Protein AF-A0A1V4GRQ2-F1 (afdb_monomer_lite)

Foldseek 3Di:
DCCVVPVVVVVCCVPLVVLLVLCVQQLHHSCLSVCCVVVVSVVVSVVCSVPDDGDCDAHPSGHHDDDDDPVRVVVVVVVVVVVVVVVVVVVVVVVVVVVVVVVD

pLDDT: mean 85.12, std 5.6, range [69.06, 93.62]

Organism: Moraxella lacunata (NCBI:txid477)

Sequence (104 aa):
MIILLVGMPFMLYLVLVPMIRRLTDLGRSRLWAILYFVPYVNMVLFLYLLLAKGDDDVNEFGEPSAPPTMLDMILASILPLVIIIGIGFGGVKQLFTSLMTTLA

Structure (mmCIF, N/CA/C/O backbone):
data_AF-A0A1V4GRQ2-F1
#
_entry.id   AF-A0A1V4GRQ2-F1
#
loop_
_atom_site.group_PDB
_atom_site.id
_atom_site.type_symbol
_atom_site.label_atom_id
_atom_site.label_alt_id
_atom_site.label_comp_id
_atom_site.label_asym_id
_atom_site.label_entity_id
_atom_site.label_seq_id
_atom_site.pdbx_PDB_ins_code
_atom_site.Cartn_x
_atom_site.Cartn_y
_atom_site.Cartn_z
_atom_site.occupancy
_atom_site.B_iso_or_equiv
_atom_site.auth_seq_id
_atom_site.auth_comp_id
_atom_site.auth_asym_id
_atom_site.auth_atom_id
_atom_site.pdbx_PDB_model_num
ATOM 1 N N . MET A 1 1 ? 24.667 -4.358 -2.585 1.00 82.75 1 MET A N 1
ATOM 2 C CA . MET A 1 1 ? 24.521 -4.414 -1.109 1.00 82.75 1 MET A CA 1
ATOM 3 C C . MET A 1 1 ? 23.608 -3.323 -0.557 1.00 82.75 1 MET A C 1
ATOM 5 O O . MET A 1 1 ? 22.646 -3.674 0.105 1.00 82.75 1 MET A O 1
ATOM 9 N N . ILE A 1 2 ? 23.825 -2.040 -0.873 1.00 88.25 2 ILE A N 1
ATOM 10 C CA . ILE A 1 2 ? 23.017 -0.918 -0.337 1.00 88.25 2 ILE A CA 1
ATOM 11 C C . ILE A 1 2 ? 21.513 -1.049 -0.658 1.00 88.25 2 ILE A C 1
ATOM 13 O O . ILE A 1 2 ? 20.680 -0.889 0.228 1.00 88.25 2 ILE A O 1
ATOM 17 N N . ILE A 1 3 ? 21.157 -1.423 -1.894 1.00 86.25 3 ILE A N 1
ATOM 18 C CA . ILE A 1 3 ? 19.752 -1.623 -2.303 1.00 86.25 3 ILE A CA 1
ATOM 19 C C . ILE A 1 3 ? 19.067 -2.724 -1.480 1.00 86.25 3 ILE A C 1
ATOM 21 O O . ILE A 1 3 ? 17.913 -2.573 -1.104 1.00 86.25 3 ILE A O 1
ATOM 25 N N . LEU A 1 4 ? 19.771 -3.811 -1.159 1.00 88.12 4 LEU A N 1
ATOM 26 C CA . LEU A 1 4 ? 19.200 -4.910 -0.374 1.00 88.12 4 LEU A CA 1
ATOM 27 C C . LEU A 1 4 ? 19.069 -4.552 1.110 1.00 88.12 4 LEU A C 1
ATOM 29 O O . LEU A 1 4 ? 18.084 -4.925 1.733 1.00 88.12 4 LEU A O 1
ATOM 33 N N . LEU A 1 5 ? 20.042 -3.827 1.668 1.00 90.88 5 LEU A N 1
ATOM 34 C CA . LEU A 1 5 ? 20.080 -3.510 3.099 1.00 90.88 5 LEU A CA 1
ATOM 35 C C . LEU A 1 5 ? 19.201 -2.315 3.485 1.00 90.88 5 LEU A C 1
ATOM 37 O O . LEU A 1 5 ? 18.690 -2.279 4.596 1.00 90.88 5 LEU A O 1
ATOM 41 N N . VAL A 1 6 ? 19.029 -1.343 2.586 1.00 92.00 6 VAL A N 1
ATOM 42 C CA . VAL A 1 6 ? 18.282 -0.103 2.863 1.00 92.00 6 VAL A CA 1
ATOM 43 C C . VAL A 1 6 ? 17.092 0.043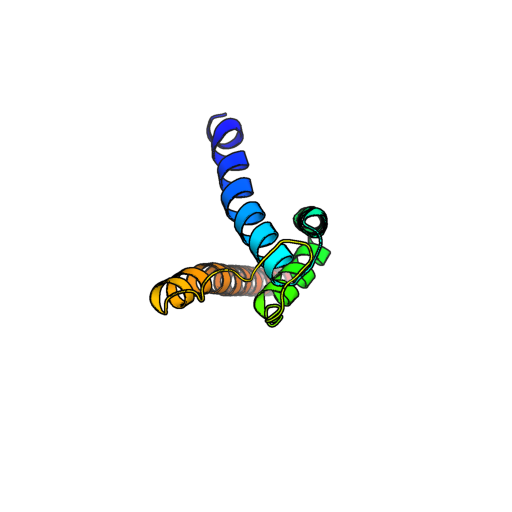 1.927 1.00 92.00 6 VAL A C 1
ATOM 45 O O . VAL A 1 6 ? 15.981 0.307 2.378 1.00 92.00 6 VAL A O 1
ATOM 48 N N . GLY A 1 7 ? 17.303 -0.179 0.628 1.00 91.62 7 GLY A N 1
ATOM 49 C CA . GLY A 1 7 ? 16.248 -0.023 -0.373 1.00 91.62 7 GLY A CA 1
ATOM 50 C C . GLY A 1 7 ? 15.080 -0.982 -0.151 1.00 91.62 7 GLY A C 1
ATOM 51 O O . GLY A 1 7 ? 13.934 -0.553 -0.130 1.00 91.62 7 GLY A O 1
ATOM 52 N N . MET A 1 8 ? 15.350 -2.269 0.066 1.00 90.25 8 MET A N 1
ATOM 53 C CA . MET A 1 8 ? 14.301 -3.281 0.213 1.00 90.25 8 MET A CA 1
ATOM 54 C C . MET A 1 8 ? 13.433 -3.065 1.471 1.00 90.25 8 MET A C 1
ATOM 56 O O . MET A 1 8 ? 12.212 -2.988 1.311 1.00 90.25 8 MET A O 1
ATOM 60 N N . PRO A 1 9 ? 13.990 -2.853 2.683 1.00 93.38 9 PRO A N 1
ATOM 61 C CA . PRO A 1 9 ? 13.181 -2.519 3.858 1.00 93.38 9 PRO A CA 1
ATOM 62 C C . PRO A 1 9 ? 12.391 -1.219 3.695 1.00 93.38 9 PRO A C 1
ATOM 64 O O . PRO A 1 9 ? 11.240 -1.147 4.118 1.00 93.38 9 PRO A O 1
ATOM 67 N N . PHE A 1 10 ? 12.981 -0.207 3.051 1.00 92.50 10 PHE A N 1
ATOM 68 C CA . PHE A 1 10 ? 12.301 1.056 2.776 1.00 92.50 10 PHE A CA 1
ATOM 69 C C . PHE A 1 10 ? 11.095 0.861 1.847 1.00 92.50 10 PHE A C 1
ATOM 71 O O . PHE A 1 10 ? 10.006 1.344 2.144 1.00 92.50 10 PHE A O 1
ATOM 78 N N . MET A 1 11 ? 11.245 0.084 0.772 1.00 87.94 11 MET A N 1
ATOM 79 C CA . MET A 1 11 ? 10.134 -0.229 -0.134 1.00 87.94 11 MET A CA 1
ATOM 80 C C . MET A 1 11 ? 9.040 -1.044 0.564 1.00 87.94 11 MET A C 1
ATOM 82 O O . MET A 1 11 ? 7.859 -0.752 0.389 1.00 87.94 11 MET A O 1
ATOM 86 N N . LEU A 1 12 ? 9.407 -2.021 1.401 1.00 90.94 12 LEU A N 1
ATOM 87 C CA . LEU A 1 12 ? 8.433 -2.759 2.209 1.00 90.94 12 LEU A CA 1
ATOM 88 C C . LEU A 1 12 ? 7.693 -1.843 3.185 1.00 90.94 12 LEU A C 1
ATOM 90 O O . LEU A 1 12 ? 6.481 -1.969 3.325 1.00 90.94 12 LEU A O 1
ATOM 94 N N . TYR A 1 13 ? 8.390 -0.907 3.827 1.00 91.44 13 TYR A N 1
ATOM 95 C CA . TYR A 1 13 ? 7.777 0.074 4.719 1.00 91.44 13 TYR A CA 1
ATOM 96 C C . TYR A 1 13 ? 6.736 0.930 3.985 1.00 91.44 13 TYR A C 1
ATOM 98 O O . TYR A 1 13 ? 5.605 1.057 4.457 1.00 91.44 13 TYR A O 1
ATOM 106 N N . LEU A 1 14 ? 7.085 1.452 2.803 1.00 88.38 14 LEU A N 1
ATOM 107 C CA . LEU A 1 14 ? 6.188 2.278 1.988 1.00 88.38 14 LEU A CA 1
ATOM 108 C C . LEU A 1 14 ? 4.920 1.541 1.541 1.00 88.38 14 LEU A C 1
ATOM 110 O O . LEU A 1 14 ? 3.906 2.189 1.304 1.00 88.38 14 LEU A O 1
ATOM 114 N N . VAL A 1 15 ? 4.956 0.211 1.439 1.00 87.88 15 VAL A N 1
ATOM 115 C CA . VAL A 1 15 ? 3.796 -0.595 1.034 1.00 87.88 15 VAL A CA 1
ATOM 116 C C . VAL A 1 15 ? 3.005 -1.115 2.236 1.00 87.88 15 VAL A C 1
ATOM 118 O O . VAL A 1 15 ? 1.782 -0.985 2.283 1.00 87.88 15 VAL A O 1
ATOM 121 N N . LEU A 1 16 ? 3.683 -1.686 3.232 1.00 91.44 16 LEU A N 1
ATOM 122 C CA . LEU A 1 16 ? 3.030 -2.360 4.355 1.00 91.44 16 LEU A CA 1
ATOM 123 C C . LEU A 1 16 ? 2.379 -1.377 5.329 1.00 91.44 16 LEU A C 1
ATOM 125 O O . LEU A 1 16 ? 1.296 -1.660 5.830 1.00 91.44 16 LEU A O 1
ATOM 129 N N . VAL A 1 17 ? 2.988 -0.217 5.594 1.00 91.25 17 VAL A N 1
ATOM 130 C CA . VAL A 1 17 ? 2.424 0.767 6.534 1.00 91.25 17 VAL A CA 1
ATOM 131 C C . VAL A 1 17 ? 1.056 1.294 6.086 1.00 91.25 17 VAL A C 1
ATOM 133 O O . VAL A 1 17 ? 0.120 1.210 6.885 1.00 91.25 17 VAL A O 1
ATOM 136 N N . PRO A 1 18 ? 0.873 1.809 4.853 1.00 87.12 18 PRO A N 1
ATOM 137 C CA . PRO A 1 18 ? -0.446 2.255 4.410 1.00 87.12 18 PRO A CA 1
ATOM 138 C C . PRO A 1 18 ? -1.444 1.098 4.291 1.00 87.12 18 PRO A C 1
ATOM 140 O O . PRO A 1 18 ? -2.611 1.285 4.619 1.00 87.12 18 PRO A O 1
ATOM 143 N N . MET A 1 19 ? -1.001 -0.105 3.908 1.00 90.19 19 MET A N 1
ATOM 144 C CA . MET A 1 19 ? -1.859 -1.295 3.890 1.00 90.19 19 MET A CA 1
ATOM 145 C C . MET A 1 19 ? -2.387 -1.636 5.290 1.00 90.19 19 MET A C 1
ATOM 147 O O . MET A 1 19 ? -3.581 -1.871 5.453 1.00 90.19 19 MET A O 1
ATOM 151 N N . ILE A 1 20 ? -1.519 -1.624 6.306 1.00 91.69 20 ILE A N 1
ATOM 152 C CA . ILE A 1 20 ? -1.900 -1.865 7.702 1.00 91.69 20 ILE A CA 1
ATOM 153 C C . ILE A 1 20 ? -2.888 -0.799 8.179 1.00 91.69 20 ILE A C 1
ATOM 155 O O . ILE A 1 20 ? -3.901 -1.162 8.767 1.00 91.69 20 ILE A O 1
ATOM 159 N N . ARG A 1 21 ? -2.629 0.485 7.888 1.00 87.75 21 ARG A N 1
ATOM 160 C CA . ARG A 1 21 ? -3.548 1.586 8.228 1.00 87.75 21 ARG A CA 1
ATOM 161 C C . ARG A 1 21 ? -4.914 1.401 7.572 1.00 87.75 21 ARG A C 1
ATOM 163 O O . ARG A 1 21 ? -5.935 1.511 8.237 1.00 87.75 21 ARG A O 1
ATOM 170 N N . ARG A 1 22 ? -4.945 1.029 6.290 1.00 87.81 22 ARG A N 1
ATOM 171 C CA . ARG A 1 22 ? -6.210 0.819 5.582 1.00 87.81 22 ARG A CA 1
ATOM 172 C C . ARG A 1 22 ? -6.974 -0.401 6.090 1.00 87.81 22 ARG A C 1
ATOM 174 O O . ARG A 1 22 ? -8.195 -0.366 6.153 1.00 87.81 22 ARG A O 1
ATOM 181 N N . LEU A 1 23 ? -6.276 -1.465 6.483 1.00 91.06 23 LEU A N 1
ATOM 182 C CA . LEU A 1 23 ? -6.898 -2.620 7.132 1.00 91.06 23 LEU A CA 1
ATOM 183 C C . LEU A 1 23 ? -7.524 -2.239 8.475 1.00 91.06 23 LEU A C 1
ATOM 185 O O . LEU A 1 23 ? -8.655 -2.641 8.735 1.00 91.06 23 LEU A O 1
ATOM 189 N N . THR A 1 24 ? -6.832 -1.440 9.290 1.00 88.38 24 THR A N 1
ATOM 190 C CA . THR A 1 24 ? -7.377 -0.967 10.569 1.00 88.38 24 THR A CA 1
ATOM 191 C C . THR A 1 24 ? -8.544 -0.005 10.378 1.00 88.38 24 THR A C 1
ATOM 193 O O . THR A 1 24 ? -9.521 -0.123 11.105 1.00 88.38 24 THR A O 1
ATOM 196 N N . ASP A 1 25 ? -8.513 0.859 9.359 1.00 86.00 25 ASP A N 1
ATOM 197 C CA . ASP A 1 25 ? -9.652 1.725 9.007 1.00 86.00 25 ASP A CA 1
ATOM 198 C C . ASP A 1 25 ? -10.885 0.921 8.554 1.00 86.00 25 ASP A C 1
ATOM 200 O O . ASP A 1 25 ? -12.008 1.406 8.617 1.00 86.00 25 ASP A O 1
ATOM 204 N N . LEU A 1 26 ? -10.688 -0.305 8.064 1.00 87.94 26 LEU A N 1
ATOM 205 C CA . LEU A 1 26 ? -11.755 -1.229 7.662 1.00 87.94 26 LEU A CA 1
ATOM 206 C C . LEU A 1 26 ? -12.195 -2.164 8.801 1.00 87.94 26 LEU A C 1
ATOM 208 O O . LEU A 1 26 ? -12.896 -3.145 8.543 1.00 87.94 26 LEU A O 1
ATOM 212 N N . GLY A 1 27 ? -11.707 -1.951 10.028 1.00 88.06 27 GLY A N 1
ATOM 213 C CA . GLY A 1 27 ? -11.984 -2.833 11.163 1.00 88.06 27 GLY A CA 1
ATOM 214 C C . GLY A 1 27 ? -11.390 -4.240 11.003 1.00 88.06 27 GLY A C 1
ATOM 215 O O . GLY A 1 27 ? -11.885 -5.208 11.579 1.00 88.06 27 GLY A O 1
ATOM 216 N N . ARG A 1 28 ? -10.338 -4.407 10.189 1.00 89.38 28 ARG A N 1
ATOM 217 C CA . ARG A 1 28 ? -9.675 -5.699 9.949 1.00 89.38 28 ARG A CA 1
ATOM 218 C C . ARG A 1 28 ? -8.342 -5.791 10.686 1.00 89.38 28 ARG A C 1
ATOM 220 O O . ARG A 1 28 ? -7.600 -4.826 10.830 1.00 89.38 28 ARG A O 1
ATOM 227 N N . SER A 1 29 ? -7.994 -7.012 11.095 1.00 90.44 29 SER A N 1
ATOM 228 C CA . SER A 1 29 ? -6.710 -7.299 11.746 1.00 90.44 29 SER A CA 1
ATOM 229 C C . SER A 1 29 ? -5.506 -6.927 10.867 1.00 90.44 29 SER A C 1
ATOM 231 O O . SER A 1 29 ? -5.453 -7.219 9.673 1.00 90.44 29 SER A O 1
ATOM 233 N N . ARG A 1 30 ? -4.460 -6.370 11.480 1.00 89.75 30 ARG A N 1
ATOM 234 C CA . ARG A 1 30 ? -3.192 -6.028 10.805 1.00 89.75 30 ARG A CA 1
ATOM 235 C C . ARG A 1 30 ? -2.503 -7.242 10.171 1.00 89.75 30 ARG A C 1
ATOM 237 O O . ARG A 1 30 ? -1.707 -7.087 9.251 1.00 89.75 30 ARG A O 1
ATOM 244 N N . LEU A 1 31 ? -2.824 -8.452 10.639 1.00 91.25 31 LEU A N 1
ATOM 245 C CA . LEU A 1 31 ? -2.280 -9.706 10.111 1.00 91.25 31 LEU A CA 1
ATOM 246 C C . LEU A 1 31 ? -2.667 -9.964 8.652 1.00 91.25 31 LEU A C 1
ATOM 248 O O . LEU A 1 31 ? -1.918 -10.632 7.942 1.00 91.25 31 LEU A O 1
ATOM 252 N N . TRP A 1 32 ? -3.775 -9.391 8.172 1.00 92.69 32 TRP A N 1
ATOM 253 C CA . TRP A 1 32 ? -4.159 -9.477 6.761 1.00 92.69 32 TRP A CA 1
ATOM 254 C C . TRP A 1 32 ? -3.083 -8.900 5.823 1.00 92.69 32 TRP A C 1
ATOM 256 O O . TRP A 1 32 ? -2.976 -9.345 4.683 1.00 92.69 32 TRP A O 1
ATOM 266 N N . ALA A 1 33 ? -2.212 -8.003 6.308 1.00 92.19 33 ALA A N 1
ATOM 267 C CA . ALA A 1 33 ? -1.092 -7.469 5.534 1.00 92.19 33 ALA A CA 1
ATOM 268 C C . ALA A 1 33 ? -0.049 -8.535 5.141 1.00 92.19 33 ALA A C 1
ATOM 270 O O . ALA A 1 33 ? 0.682 -8.346 4.174 1.00 92.19 33 ALA A O 1
ATOM 271 N N . ILE A 1 34 ? 0.010 -9.683 5.832 1.00 93.19 34 ILE A N 1
ATOM 272 C CA . ILE A 1 34 ? 0.919 -10.791 5.480 1.00 93.19 34 ILE A CA 1
ATOM 273 C C . ILE A 1 34 ? 0.567 -11.382 4.106 1.00 93.19 34 ILE A C 1
ATOM 275 O O . ILE A 1 34 ? 1.450 -11.867 3.396 1.00 93.19 34 ILE A O 1
ATOM 279 N N . LEU A 1 35 ? -0.697 -11.283 3.676 1.00 92.50 35 LEU A N 1
ATOM 280 C CA . LEU A 1 35 ? -1.123 -11.748 2.354 1.00 92.50 35 LEU A CA 1
ATOM 281 C C . LEU A 1 35 ? -0.450 -10.992 1.203 1.00 92.50 35 LEU A C 1
ATOM 283 O O . LEU A 1 35 ? -0.449 -11.493 0.081 1.00 92.50 35 LEU A O 1
ATOM 287 N N . TYR A 1 36 ? 0.181 -9.844 1.476 1.00 90.00 36 TYR A N 1
ATOM 288 C CA . TYR A 1 36 ? 1.028 -9.137 0.518 1.00 90.00 36 TYR A CA 1
ATOM 289 C C . TYR A 1 36 ? 2.099 -10.043 -0.115 1.00 90.00 36 TYR A C 1
ATOM 291 O O . TYR A 1 36 ? 2.398 -9.923 -1.303 1.00 90.00 36 TYR A O 1
ATOM 299 N N . PHE A 1 37 ? 2.653 -10.988 0.652 1.00 91.25 37 PHE A N 1
ATOM 300 C CA . PHE A 1 37 ? 3.700 -11.898 0.175 1.00 91.25 37 PHE A CA 1
ATOM 301 C C . PHE A 1 37 ? 3.182 -13.020 -0.734 1.00 91.25 37 PHE A C 1
ATOM 303 O O . PHE A 1 37 ? 3.980 -13.737 -1.334 1.00 91.25 37 PHE A O 1
ATOM 310 N N . VAL A 1 38 ? 1.862 -13.178 -0.859 1.00 93.62 38 VAL A N 1
ATOM 311 C CA . VAL A 1 38 ? 1.238 -14.180 -1.724 1.00 93.62 38 VAL A CA 1
ATOM 312 C C . VAL A 1 38 ? 0.796 -13.490 -3.023 1.00 93.62 38 VAL A C 1
ATOM 314 O O . VAL A 1 38 ? -0.192 -12.762 -2.997 1.00 93.62 38 VAL A O 1
ATOM 317 N N . PRO A 1 39 ? 1.462 -13.708 -4.176 1.00 78.12 39 PRO A N 1
ATOM 318 C CA . PRO A 1 39 ? 1.320 -12.851 -5.361 1.00 78.12 39 PRO A CA 1
ATOM 319 C C . PRO A 1 39 ? -0.122 -12.648 -5.844 1.00 78.12 39 PRO A C 1
ATOM 321 O O . PRO A 1 39 ? -0.572 -11.517 -6.017 1.00 78.12 39 PRO A O 1
ATOM 324 N N . TYR A 1 40 ? -0.870 -13.740 -6.019 1.00 86.50 40 TYR A N 1
ATOM 325 C CA . TYR A 1 40 ? -2.247 -13.678 -6.517 1.00 86.50 40 TYR A CA 1
ATOM 326 C C . TYR A 1 40 ? -3.238 -13.174 -5.466 1.00 86.50 40 TYR A C 1
ATOM 328 O O . TYR A 1 40 ? -4.180 -12.456 -5.789 1.00 86.50 40 TYR A O 1
ATOM 336 N N . VAL A 1 41 ? -3.016 -13.512 -4.195 1.00 90.88 41 VAL A N 1
ATOM 337 C CA . VAL A 1 41 ? -3.894 -13.070 -3.104 1.00 90.88 41 VAL A CA 1
ATOM 338 C C . VAL A 1 41 ? -3.682 -11.586 -2.812 1.00 90.88 41 VAL A C 1
AT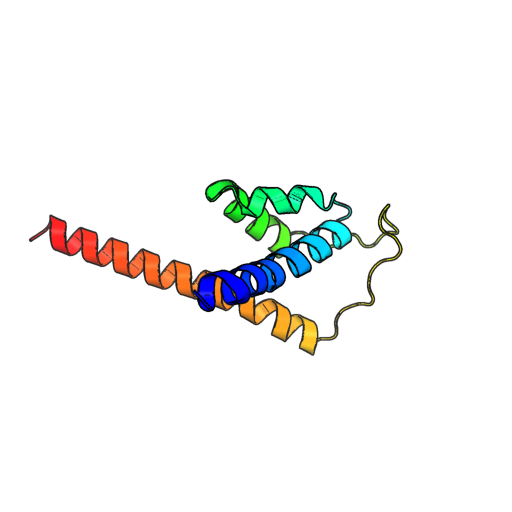OM 340 O O . VAL A 1 41 ? -4.649 -10.874 -2.562 1.00 90.88 41 VAL A O 1
ATOM 343 N N . ASN A 1 42 ? -2.448 -11.095 -2.931 1.00 89.19 42 ASN A N 1
ATOM 344 C CA . ASN A 1 42 ? -2.120 -9.680 -2.814 1.00 89.19 42 ASN A CA 1
ATOM 345 C C . ASN A 1 42 ? -2.887 -8.836 -3.840 1.00 89.19 42 ASN A C 1
ATOM 347 O O . ASN A 1 42 ? -3.400 -7.782 -3.488 1.00 89.19 42 ASN A O 1
ATOM 351 N N . MET A 1 43 ? -3.044 -9.309 -5.083 1.00 83.88 43 MET A N 1
ATOM 352 C CA . MET A 1 43 ? -3.843 -8.593 -6.086 1.00 83.88 43 MET A CA 1
ATOM 353 C C . MET A 1 43 ? -5.302 -8.428 -5.650 1.00 83.88 43 MET A C 1
ATOM 355 O O . MET A 1 43 ? -5.851 -7.331 -5.730 1.00 83.88 43 MET A O 1
ATOM 359 N N . VAL A 1 44 ? -5.920 -9.498 -5.144 1.00 89.44 44 VAL A N 1
ATOM 360 C CA . VAL A 1 44 ? -7.305 -9.455 -4.649 1.00 89.44 44 VAL A CA 1
ATOM 361 C C . VAL A 1 44 ? -7.415 -8.564 -3.411 1.00 89.44 44 VAL A C 1
ATOM 363 O O . VAL A 1 44 ? -8.327 -7.744 -3.327 1.00 89.44 44 VAL A O 1
ATOM 366 N N . LEU A 1 45 ? -6.466 -8.671 -2.476 1.00 90.81 45 LEU A N 1
ATOM 367 C CA . LEU A 1 45 ? -6.408 -7.822 -1.287 1.00 90.81 45 LEU A CA 1
ATOM 368 C C . LEU A 1 45 ? -6.254 -6.344 -1.663 1.00 90.81 45 LEU A C 1
ATOM 370 O O . LEU A 1 45 ? -6.937 -5.496 -1.102 1.00 90.81 45 LEU A O 1
ATOM 374 N N . PHE A 1 46 ? -5.389 -6.027 -2.621 1.00 86.94 46 PHE A N 1
ATOM 375 C CA . PHE A 1 46 ? -5.165 -4.662 -3.081 1.00 86.94 46 PHE A CA 1
ATOM 376 C C . PHE A 1 46 ? -6.434 -4.055 -3.689 1.00 86.94 46 PHE A C 1
ATOM 378 O O . PHE A 1 46 ? -6.805 -2.935 -3.340 1.00 86.94 46 PHE A O 1
ATOM 385 N N . LEU A 1 47 ? -7.148 -4.813 -4.529 1.00 87.56 47 LEU A N 1
ATOM 386 C CA . LEU A 1 47 ? -8.445 -4.396 -5.071 1.00 87.56 47 LEU A CA 1
ATOM 387 C C . LEU A 1 47 ? -9.490 -4.201 -3.966 1.00 87.56 47 LEU A C 1
ATOM 389 O O . LEU A 1 47 ? -10.211 -3.206 -3.975 1.00 87.56 47 LEU A O 1
ATOM 393 N N . TYR A 1 48 ? -9.541 -5.111 -2.992 1.00 90.81 48 TYR A N 1
ATOM 394 C CA . TYR A 1 48 ? -10.411 -4.974 -1.826 1.00 90.81 48 TYR A CA 1
ATOM 395 C C . TYR 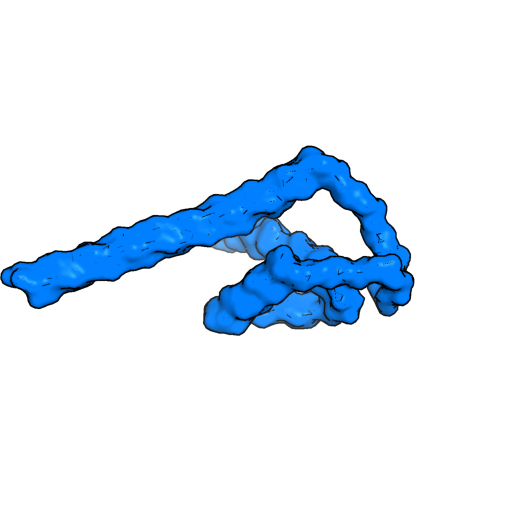A 1 48 ? -10.112 -3.683 -1.052 1.00 90.81 48 TYR A C 1
ATOM 397 O O . TYR A 1 48 ? -11.028 -2.917 -0.785 1.00 90.81 48 TYR A O 1
ATOM 405 N N . LEU A 1 49 ? -8.845 -3.385 -0.750 1.00 89.25 49 LEU A N 1
ATOM 406 C CA . LEU A 1 49 ? -8.460 -2.185 0.006 1.00 89.25 49 LEU A CA 1
ATOM 407 C C . LEU A 1 49 ? -8.716 -0.871 -0.747 1.00 89.25 49 LEU A C 1
ATOM 409 O O . LEU A 1 49 ? -8.940 0.157 -0.108 1.00 89.25 49 LEU A O 1
ATOM 413 N N . LEU A 1 50 ? -8.683 -0.903 -2.083 1.00 85.69 50 LEU A N 1
ATOM 414 C CA . LEU A 1 50 ? -9.000 0.243 -2.940 1.00 85.69 50 LEU A CA 1
ATOM 415 C C . LEU A 1 50 ? -10.497 0.546 -2.996 1.00 85.69 50 LEU A C 1
ATOM 417 O O . LEU A 1 50 ? -10.884 1.711 -3.018 1.00 85.69 50 LEU A O 1
ATOM 421 N N . LEU A 1 51 ? -11.326 -0.496 -3.071 1.00 86.38 51 LEU A N 1
ATOM 422 C CA . LEU A 1 51 ? -12.757 -0.359 -3.347 1.00 86.38 51 LEU A CA 1
ATOM 423 C C . LEU A 1 51 ? -13.619 -0.413 -2.083 1.00 86.38 51 LEU A C 1
ATOM 425 O O . LEU A 1 51 ? -14.740 0.093 -2.088 1.00 86.38 51 LEU A O 1
ATOM 429 N N . ALA A 1 52 ? -13.129 -1.029 -1.006 1.00 87.69 52 ALA A N 1
ATOM 430 C CA . ALA A 1 52 ? -13.880 -1.144 0.233 1.00 87.69 52 ALA A CA 1
ATOM 431 C C . ALA A 1 52 ? -14.055 0.229 0.899 1.00 87.69 52 ALA A C 1
ATOM 433 O O . ALA A 1 52 ? -13.092 0.973 1.134 1.00 87.69 52 ALA A O 1
ATOM 434 N N . LYS A 1 53 ? -15.310 0.539 1.238 1.00 83.44 53 LYS A N 1
ATOM 435 C CA . LYS A 1 53 ? -15.654 1.693 2.068 1.00 83.44 53 LYS A CA 1
ATOM 436 C C . LYS A 1 53 ? -15.055 1.491 3.464 1.00 83.44 53 LYS A C 1
ATOM 438 O O . LYS A 1 53 ? -15.148 0.391 3.998 1.00 83.44 53 LYS A O 1
ATOM 443 N N . GLY A 1 54 ? -14.440 2.546 4.007 1.00 77.50 54 GLY A N 1
ATOM 444 C CA . GLY A 1 54 ? -13.957 2.571 5.394 1.00 77.50 54 GLY A CA 1
ATOM 445 C C . GLY A 1 54 ? -15.088 2.311 6.390 1.00 77.50 54 GLY A C 1
ATOM 446 O O . GLY A 1 54 ? -16.253 2.526 6.050 1.00 77.50 54 GLY A O 1
ATOM 447 N N . ASP A 1 55 ? -14.738 1.842 7.584 1.00 79.12 55 ASP A N 1
ATOM 448 C CA . ASP A 1 55 ? -15.692 1.770 8.686 1.00 79.12 55 ASP A CA 1
ATOM 449 C C . ASP A 1 55 ? -15.947 3.189 9.215 1.00 79.12 55 ASP A C 1
ATOM 451 O O . ASP A 1 55 ? -15.001 3.951 9.428 1.00 79.12 55 ASP A O 1
ATOM 455 N N . ASP A 1 56 ? -17.220 3.559 9.354 1.00 70.56 56 ASP A N 1
ATOM 456 C CA . ASP A 1 56 ? -17.623 4.883 9.849 1.00 70.56 56 ASP A CA 1
ATOM 457 C C . ASP A 1 56 ? -17.782 4.879 11.383 1.00 70.56 56 ASP A C 1
ATOM 459 O O . ASP A 1 56 ? -17.955 5.940 11.985 1.00 70.56 56 ASP A O 1
ATOM 463 N N . ASP A 1 57 ? -17.743 3.696 12.006 1.00 69.06 57 ASP A N 1
ATOM 464 C CA . ASP A 1 57 ? -18.037 3.492 13.421 1.00 69.06 57 ASP A CA 1
ATOM 465 C C . ASP A 1 57 ? -16.769 3.281 14.266 1.00 69.06 57 ASP A C 1
ATOM 467 O O . ASP A 1 57 ? -15.675 3.012 13.757 1.00 69.06 57 ASP A O 1
ATOM 471 N N . VAL A 1 58 ? -16.907 3.403 15.590 1.00 72.50 58 VAL A N 1
ATOM 472 C CA . VAL A 1 58 ? -15.806 3.106 16.522 1.00 72.50 58 VAL A CA 1
ATOM 473 C C . VAL A 1 58 ? -15.481 1.615 16.443 1.00 72.50 58 VAL A C 1
ATOM 475 O O . VAL A 1 58 ? -16.317 0.771 16.765 1.00 72.50 58 VAL A O 1
ATOM 478 N N . ASN A 1 59 ? -14.254 1.285 16.042 1.00 78.06 59 ASN A N 1
ATOM 479 C CA . ASN A 1 59 ? -13.813 -0.097 15.886 1.00 78.06 59 ASN A CA 1
ATOM 480 C C . ASN A 1 59 ? -12.856 -0.525 17.014 1.00 78.06 59 ASN A C 1
ATOM 482 O O . ASN A 1 59 ? -12.429 0.276 17.847 1.00 78.06 59 ASN A O 1
ATOM 486 N N . GLU A 1 60 ? -12.487 -1.810 17.044 1.00 80.25 60 GLU A N 1
ATOM 487 C CA . GLU A 1 60 ? -11.563 -2.377 18.047 1.00 80.25 60 GLU A CA 1
ATOM 488 C C . GLU A 1 60 ? -10.156 -1.740 18.030 1.00 80.25 60 GLU A C 1
ATOM 490 O O . GLU A 1 60 ? -9.355 -1.966 18.938 1.00 80.25 60 GLU A O 1
ATOM 495 N N . PHE A 1 61 ? -9.840 -0.953 16.997 1.00 80.06 61 PHE A N 1
ATOM 496 C CA . PHE A 1 61 ? -8.570 -0.254 16.819 1.00 80.06 61 PHE A CA 1
ATOM 497 C C . PHE A 1 61 ? -8.636 1.231 17.215 1.00 80.06 61 PHE A C 1
ATOM 499 O O . PHE A 1 61 ? -7.596 1.891 17.193 1.00 80.06 61 PHE A O 1
ATOM 506 N N . GLY A 1 62 ? -9.805 1.730 17.635 1.00 78.31 62 GLY A N 1
ATOM 507 C CA . GLY A 1 62 ? -10.008 3.078 18.162 1.00 78.31 62 GLY A CA 1
ATOM 508 C C . GLY A 1 62 ? -11.010 3.910 17.363 1.00 78.31 62 GLY A C 1
ATOM 509 O O . GLY A 1 62 ? -11.805 3.399 16.574 1.00 78.31 62 GLY A O 1
ATOM 510 N N . GLU A 1 63 ? -10.982 5.219 17.607 1.00 77.31 63 GLU A N 1
ATOM 511 C CA . GLU A 1 63 ? -11.797 6.177 16.861 1.00 77.31 63 GLU A CA 1
ATOM 512 C C . GLU A 1 63 ? -11.324 6.285 15.399 1.00 77.31 63 GLU A C 1
ATOM 514 O O . GLU A 1 63 ? -10.122 6.147 15.129 1.00 77.31 63 GLU A O 1
ATOM 519 N N . PRO A 1 64 ? -12.237 6.566 14.451 1.00 72.38 64 PRO A N 1
ATOM 520 C CA . PRO A 1 64 ? -11.875 6.792 13.059 1.00 72.38 64 PRO A CA 1
ATOM 521 C C . PRO A 1 64 ? -10.835 7.908 12.917 1.00 72.38 64 PRO A C 1
ATOM 523 O O . PRO A 1 64 ? -10.909 8.948 13.577 1.00 72.38 64 PRO A 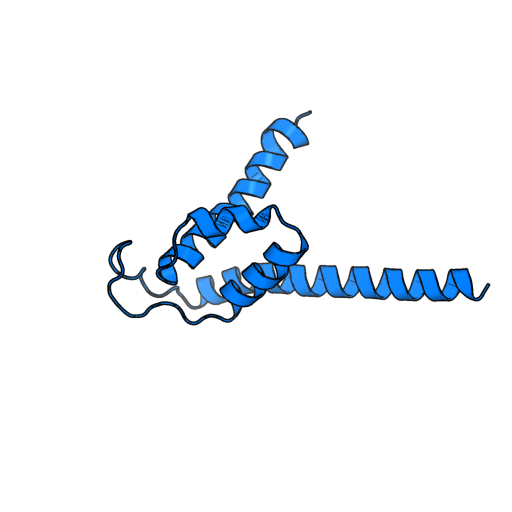O 1
ATOM 526 N N . SER A 1 65 ? -9.875 7.717 12.010 1.00 74.81 65 SER A N 1
ATOM 527 C CA . SER A 1 65 ? -8.936 8.783 11.652 1.00 74.81 65 SER A CA 1
ATOM 528 C C . SER A 1 65 ? -9.693 9.998 11.111 1.00 74.81 65 SER A C 1
ATOM 530 O O . SER A 1 65 ? -10.697 9.853 10.411 1.00 74.81 65 SER A O 1
ATOM 532 N N . ALA A 1 66 ? -9.183 11.203 11.392 1.00 79.12 66 ALA A N 1
ATOM 533 C CA . ALA A 1 66 ? -9.738 12.427 10.826 1.00 79.12 66 ALA A CA 1
ATOM 534 C C . ALA A 1 66 ? -9.854 12.304 9.293 1.00 79.12 66 ALA A C 1
ATOM 536 O O . ALA A 1 66 ? -8.950 11.744 8.658 1.00 79.12 66 ALA A O 1
ATOM 537 N N . PRO A 1 67 ? -10.944 12.811 8.690 1.00 78.31 67 PRO A N 1
ATOM 538 C CA . PRO A 1 67 ? -11.157 12.675 7.259 1.00 78.31 67 PRO A CA 1
ATOM 539 C C . PRO A 1 67 ? -9.971 13.290 6.499 1.00 78.31 67 PRO A C 1
ATOM 541 O O . PRO A 1 67 ? -9.552 14.406 6.826 1.00 78.31 67 PRO A O 1
ATOM 544 N N . PRO A 1 68 ? -9.410 12.581 5.501 1.00 82.12 68 PRO A N 1
ATOM 545 C CA . PRO A 1 68 ? -8.275 13.085 4.745 1.00 82.12 68 PRO A CA 1
ATOM 546 C C . PRO A 1 68 ? -8.666 14.360 3.998 1.00 82.12 68 PRO A C 1
ATOM 548 O O . PRO A 1 68 ? -9.801 14.506 3.533 1.00 82.12 68 PRO A O 1
ATOM 551 N N . THR A 1 69 ? -7.719 15.286 3.850 1.00 89.38 69 THR A N 1
ATOM 552 C CA . THR A 1 69 ? -7.961 16.475 3.031 1.00 89.38 69 THR A CA 1
ATOM 553 C C . THR A 1 69 ? -8.110 16.080 1.557 1.00 89.38 69 THR A C 1
ATOM 555 O O . THR A 1 69 ? -7.666 15.011 1.135 1.00 89.38 69 THR A O 1
ATOM 558 N N . MET A 1 70 ? -8.699 16.950 0.727 1.00 85.06 70 MET A N 1
ATOM 559 C CA . MET A 1 70 ? -8.772 16.702 -0.724 1.00 85.06 70 MET A CA 1
ATOM 560 C C . MET A 1 70 ? -7.389 16.459 -1.339 1.00 85.06 70 MET A C 1
ATOM 562 O O . MET A 1 70 ? -7.248 15.633 -2.237 1.00 85.06 70 MET A O 1
ATOM 566 N N . LEU A 1 71 ? -6.365 17.157 -0.840 1.00 85.31 71 LEU A N 1
ATOM 567 C CA . LEU A 1 71 ? -4.987 16.974 -1.278 1.00 85.31 71 LEU A CA 1
ATOM 568 C C . LEU A 1 71 ? -4.497 15.569 -0.917 1.00 85.31 71 LEU A C 1
ATOM 570 O O . LEU A 1 71 ? -3.958 14.884 -1.784 1.00 85.31 71 LEU A O 1
ATOM 574 N N . ASP A 1 72 ? -4.742 15.113 0.313 1.00 83.50 72 ASP A N 1
ATOM 575 C CA . ASP A 1 72 ? -4.371 13.763 0.748 1.00 83.50 72 ASP A CA 1
ATOM 576 C C . ASP A 1 72 ? -5.082 12.693 -0.084 1.00 83.50 72 ASP A C 1
ATOM 578 O O . ASP A 1 72 ? -4.454 11.719 -0.490 1.00 83.50 72 ASP A O 1
ATOM 582 N N . MET A 1 73 ? -6.364 12.894 -0.412 1.00 80.81 73 MET A N 1
ATOM 583 C CA . MET A 1 73 ? -7.101 11.994 -1.303 1.00 80.81 73 MET A CA 1
ATOM 584 C C . MET A 1 73 ? -6.483 11.941 -2.706 1.00 80.81 73 MET A C 1
ATOM 586 O O . MET A 1 73 ? -6.310 10.854 -3.260 1.00 80.81 73 MET A O 1
ATOM 590 N N . ILE A 1 74 ? -6.123 13.091 -3.286 1.00 83.19 74 ILE A N 1
ATOM 591 C CA . ILE A 1 74 ? -5.497 13.160 -4.616 1.00 83.19 74 ILE A CA 1
ATOM 592 C C . ILE A 1 74 ? -4.113 12.500 -4.587 1.00 83.19 74 ILE A C 1
ATOM 594 O O . ILE A 1 74 ? -3.822 11.638 -5.411 1.00 83.19 74 ILE A O 1
ATOM 598 N N . LEU A 1 75 ? -3.262 12.841 -3.618 1.00 84.44 75 LEU A N 1
ATOM 599 C CA . LEU A 1 75 ? -1.924 12.255 -3.511 1.00 84.44 75 LEU A CA 1
ATOM 600 C C . LEU A 1 75 ? -1.970 10.745 -3.257 1.00 84.44 75 LEU A C 1
ATOM 602 O O . LEU A 1 75 ? -1.228 9.996 -3.895 1.00 84.44 75 LEU A O 1
ATOM 606 N N . ALA A 1 76 ? -2.859 10.285 -2.374 1.00 80.25 76 ALA A N 1
ATOM 607 C CA . ALA A 1 76 ? -3.006 8.867 -2.063 1.00 80.25 76 ALA A CA 1
ATOM 608 C C . ALA A 1 76 ? -3.558 8.055 -3.244 1.00 80.25 76 ALA A C 1
ATOM 610 O O . ALA A 1 76 ? -3.231 6.876 -3.369 1.00 80.25 76 ALA A O 1
ATOM 611 N N . SER A 1 77 ? -4.358 8.666 -4.126 1.00 80.31 77 SER A N 1
ATOM 612 C CA . SER A 1 77 ? -4.917 7.993 -5.307 1.00 80.31 77 SER A CA 1
ATOM 613 C C . SER A 1 77 ? -3.952 7.929 -6.497 1.00 80.31 77 SER A C 1
ATOM 615 O O . SER A 1 77 ? -4.051 7.001 -7.299 1.00 80.31 77 SER A O 1
ATOM 617 N N . ILE A 1 78 ? -2.962 8.824 -6.595 1.00 83.94 78 ILE A N 1
ATOM 618 C CA . ILE A 1 78 ? -1.971 8.808 -7.690 1.00 83.94 78 ILE A CA 1
ATOM 619 C C . ILE A 1 78 ? -1.153 7.510 -7.702 1.00 83.94 78 ILE A C 1
ATOM 621 O O . ILE A 1 78 ? -1.012 6.876 -8.747 1.00 83.94 78 ILE A O 1
ATOM 625 N N . LEU A 1 79 ? -0.615 7.095 -6.553 1.00 79.44 79 LEU A N 1
ATOM 626 C CA . LEU A 1 79 ? 0.278 5.937 -6.470 1.00 79.44 79 LEU A CA 1
ATOM 627 C C . LEU A 1 79 ? -0.364 4.617 -6.962 1.00 79.44 79 LEU A C 1
ATOM 629 O O . LEU A 1 79 ? 0.227 3.974 -7.835 1.00 79.44 79 LEU A O 1
ATOM 633 N N . PRO A 1 80 ? -1.555 4.197 -6.482 1.00 79.50 80 PRO A N 1
ATOM 634 C CA . PRO A 1 80 ? -2.199 2.982 -6.976 1.00 79.50 80 PRO A CA 1
ATOM 635 C C . PRO A 1 80 ? -2.578 3.080 -8.460 1.00 79.50 80 PRO A C 1
ATOM 637 O O . PRO A 1 80 ? -2.446 2.090 -9.178 1.00 79.50 80 PRO A O 1
ATOM 640 N N . LEU A 1 81 ? -2.971 4.261 -8.955 1.00 83.19 81 LEU A N 1
ATOM 641 C CA . LEU A 1 81 ? -3.271 4.464 -10.377 1.00 83.19 81 LEU A CA 1
ATOM 642 C C . LEU A 1 81 ? -2.032 4.280 -11.260 1.00 83.19 81 LEU A C 1
ATOM 644 O O . LEU A 1 81 ? -2.102 3.588 -12.274 1.00 83.19 81 LEU A O 1
ATOM 648 N N . VAL A 1 82 ? -0.884 4.834 -10.859 1.00 84.25 82 VAL A N 1
ATOM 649 C CA . VAL A 1 82 ? 0.389 4.655 -11.578 1.00 84.25 82 VAL A CA 1
ATOM 650 C C . VAL A 1 82 ? 0.783 3.177 -11.637 1.00 84.25 82 VAL A C 1
ATOM 652 O O . VAL A 1 82 ? 1.221 2.705 -12.686 1.00 84.25 82 VAL A O 1
ATOM 655 N N . ILE A 1 83 ? 0.584 2.427 -10.549 1.00 79.50 83 ILE A N 1
ATOM 656 C CA . ILE A 1 83 ? 0.865 0.984 -10.505 1.00 79.50 83 ILE A CA 1
ATOM 657 C C . ILE A 1 83 ? -0.054 0.218 -11.467 1.00 79.50 83 ILE A C 1
ATOM 659 O O . ILE A 1 83 ? 0.436 -0.596 -12.248 1.00 79.50 83 ILE A O 1
ATOM 663 N N . ILE A 1 84 ? -1.361 0.499 -11.463 1.00 81.56 84 ILE A N 1
ATOM 664 C CA . ILE A 1 84 ? -2.330 -0.151 -12.362 1.00 81.56 84 ILE A CA 1
ATOM 665 C C . ILE A 1 84 ? -1.980 0.127 -13.830 1.00 81.56 84 ILE A C 1
ATOM 667 O O . ILE A 1 84 ? -1.926 -0.801 -14.639 1.00 81.56 84 ILE A O 1
ATOM 671 N N . ILE A 1 85 ? -1.687 1.386 -14.169 1.00 84.69 85 ILE A N 1
ATOM 672 C CA . ILE A 1 85 ? -1.309 1.792 -15.529 1.00 84.69 85 ILE A CA 1
ATOM 673 C C . ILE A 1 85 ? 0.009 1.125 -15.942 1.00 84.69 85 ILE A C 1
ATOM 675 O O . ILE A 1 85 ? 0.103 0.587 -17.044 1.00 84.69 85 ILE A O 1
ATOM 679 N N . GLY A 1 86 ? 1.014 1.112 -15.062 1.00 80.62 86 GLY A N 1
ATOM 680 C CA . GLY A 1 86 ? 2.316 0.503 -15.331 1.00 80.62 86 GLY A CA 1
ATOM 681 C C . GLY A 1 86 ? 2.234 -1.006 -15.564 1.00 80.62 86 GLY A C 1
ATOM 682 O O . GLY A 1 86 ? 2.793 -1.509 -16.540 1.00 80.62 86 GLY A O 1
ATOM 683 N N . ILE A 1 87 ? 1.493 -1.725 -14.713 1.00 77.44 87 ILE A N 1
ATOM 684 C CA . ILE A 1 87 ? 1.255 -3.167 -14.872 1.00 77.44 87 ILE A CA 1
ATOM 685 C C . ILE A 1 87 ? 0.499 -3.442 -16.176 1.00 77.44 87 ILE A C 1
ATOM 687 O O . ILE A 1 87 ? 0.911 -4.312 -16.944 1.00 77.44 87 ILE A O 1
ATOM 691 N N . GLY A 1 88 ? -0.565 -2.685 -16.460 1.00 79.62 88 GLY A N 1
ATOM 692 C CA . GLY A 1 88 ? -1.346 -2.837 -17.688 1.00 79.62 88 GLY A CA 1
ATOM 693 C C . GLY A 1 88 ? -0.502 -2.625 -18.947 1.00 79.62 88 GLY A C 1
ATOM 694 O O . GLY A 1 88 ? -0.519 -3.454 -19.855 1.00 79.62 88 GLY A O 1
ATOM 695 N N . PHE A 1 89 ? 0.302 -1.561 -18.983 1.00 79.31 89 PHE A N 1
ATOM 696 C CA . PHE A 1 89 ? 1.145 -1.240 -20.136 1.00 79.31 89 PHE A CA 1
ATOM 697 C C . PHE A 1 89 ? 2.257 -2.277 -20.353 1.00 79.31 89 PHE A C 1
ATOM 699 O O . PHE A 1 89 ? 2.503 -2.706 -21.483 1.00 79.31 89 PHE A O 1
ATOM 706 N N . GLY A 1 90 ? 2.904 -2.725 -19.271 1.00 79.19 90 GLY A N 1
ATOM 707 C CA . GLY A 1 90 ? 3.923 -3.774 -19.320 1.00 79.19 90 GLY A CA 1
ATOM 708 C C . GLY A 1 90 ? 3.363 -5.116 -19.798 1.00 79.19 90 GLY A C 1
ATOM 709 O O . GLY A 1 90 ? 3.924 -5.725 -20.710 1.00 79.19 90 GLY A O 1
ATOM 710 N N . GLY A 1 91 ? 2.225 -5.539 -19.240 1.00 78.75 91 GLY A N 1
ATOM 711 C CA . GLY A 1 91 ? 1.562 -6.791 -19.605 1.00 78.75 91 GLY A CA 1
ATOM 712 C C . GLY A 1 91 ? 1.105 -6.821 -21.065 1.00 78.75 91 GLY A C 1
ATOM 713 O O . GLY A 1 91 ? 1.375 -7.791 -21.772 1.00 78.75 91 GLY A O 1
ATOM 714 N N . VAL A 1 92 ? 0.489 -5.738 -21.555 1.00 81.94 92 VAL A N 1
ATOM 715 C CA . VAL A 1 92 ? 0.057 -5.619 -22.961 1.00 81.94 92 VAL A CA 1
ATOM 716 C C . VAL A 1 92 ? 1.250 -5.656 -23.913 1.00 81.94 92 VAL A C 1
ATOM 718 O O . VAL A 1 92 ? 1.219 -6.380 -24.909 1.00 81.94 92 VAL A O 1
ATOM 721 N N . LYS A 1 93 ? 2.333 -4.934 -23.594 1.00 85.00 93 LYS A N 1
ATOM 722 C CA . LYS A 1 93 ? 3.563 -4.962 -24.396 1.00 85.00 93 LYS A CA 1
ATOM 723 C C . LYS A 1 93 ? 4.144 -6.377 -24.473 1.00 85.00 93 LYS A C 1
ATOM 725 O O . LYS A 1 93 ? 4.584 -6.802 -25.542 1.00 85.00 93 LYS A O 1
ATOM 730 N N . GLN A 1 94 ? 4.140 -7.107 -23.359 1.00 83.44 94 GLN A N 1
ATOM 731 C CA . GLN A 1 94 ? 4.673 -8.466 -23.288 1.00 83.44 94 GLN A CA 1
ATOM 732 C C . GLN A 1 94 ? 3.828 -9.461 -24.092 1.00 83.44 94 GLN A C 1
ATOM 734 O O . GLN A 1 94 ? 4.390 -10.219 -24.879 1.00 83.44 94 GLN A O 1
ATOM 739 N N . LEU A 1 95 ? 2.498 -9.392 -23.974 1.00 83.44 95 LEU A N 1
ATOM 740 C CA . LEU A 1 95 ? 1.556 -10.165 -24.792 1.00 83.44 95 LEU A CA 1
ATOM 741 C C . LEU A 1 95 ? 1.760 -9.910 -26.288 1.00 83.44 95 LEU A C 1
ATOM 743 O O . LEU A 1 95 ? 1.927 -10.853 -27.059 1.00 83.44 95 LEU A O 1
ATOM 747 N N . PHE A 1 96 ? 1.823 -8.641 -26.697 1.00 85.69 96 PHE A N 1
ATOM 748 C CA . PHE A 1 96 ? 2.055 -8.278 -28.094 1.00 85.69 96 PHE A CA 1
ATOM 749 C C . PHE A 1 96 ? 3.395 -8.818 -28.608 1.00 85.69 96 PHE A C 1
ATOM 751 O O . PHE A 1 96 ? 3.455 -9.413 -29.680 1.00 85.69 96 PHE A O 1
ATOM 758 N N . THR A 1 97 ? 4.460 -8.687 -27.812 1.00 86.50 97 THR A N 1
ATOM 759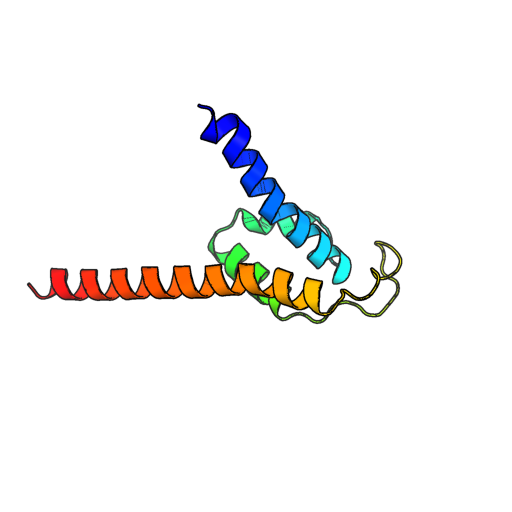 C CA . THR A 1 97 ? 5.787 -9.209 -28.171 1.00 86.50 97 THR A CA 1
ATOM 760 C C . THR A 1 97 ? 5.752 -10.727 -28.330 1.00 86.50 97 THR A C 1
ATOM 762 O O . THR A 1 97 ? 6.250 -11.234 -29.330 1.00 86.50 97 THR A O 1
ATOM 765 N N . SER A 1 98 ? 5.110 -11.446 -27.399 1.00 84.69 98 SER A N 1
ATOM 766 C CA . SER A 1 98 ? 4.989 -12.905 -27.480 1.00 84.69 98 SER A CA 1
ATOM 767 C C . SER A 1 98 ? 4.229 -13.362 -28.724 1.00 84.69 98 SER A C 1
ATOM 769 O O . SER A 1 98 ? 4.688 -14.272 -29.409 1.00 84.69 98 SER A O 1
ATOM 771 N N . LEU A 1 99 ? 3.133 -12.679 -29.079 1.00 89.75 99 LEU A N 1
ATOM 772 C CA . LEU A 1 99 ? 2.360 -12.982 -30.284 1.00 89.75 99 LEU A CA 1
ATOM 773 C C . LEU A 1 99 ? 3.208 -12.799 -31.545 1.00 89.75 99 LEU A C 1
ATOM 775 O O . LEU A 1 99 ? 3.235 -13.684 -32.394 1.00 89.75 99 LEU A O 1
ATOM 779 N N . MET A 1 100 ?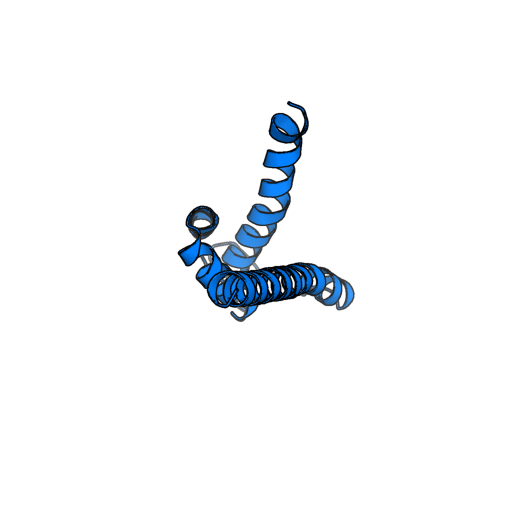 3.959 -11.700 -31.641 1.00 88.38 100 MET A N 1
ATOM 780 C CA . MET A 1 100 ? 4.828 -11.445 -32.792 1.00 88.38 100 MET A CA 1
ATOM 781 C C . MET A 1 100 ? 5.969 -12.464 -32.907 1.00 88.38 100 MET A C 1
ATOM 783 O O . MET A 1 100 ? 6.315 -12.847 -34.017 1.00 88.38 100 MET A O 1
ATOM 787 N N . THR A 1 101 ? 6.530 -12.939 -31.790 1.00 87.81 101 THR A N 1
ATOM 788 C CA . THR A 1 101 ? 7.590 -13.965 -31.805 1.00 87.81 101 THR A CA 1
ATOM 789 C C . THR A 1 101 ? 7.093 -15.380 -32.091 1.00 87.81 101 THR A C 1
ATOM 791 O O . THR A 1 101 ? 7.876 -16.206 -32.531 1.00 87.81 101 THR A O 1
ATOM 794 N N . THR A 1 102 ? 5.824 -15.693 -31.814 1.00 84.75 102 THR A N 1
ATOM 795 C CA . THR A 1 102 ? 5.239 -17.010 -32.127 1.00 84.75 102 THR A CA 1
ATOM 796 C C . THR A 1 102 ? 4.739 -17.089 -33.574 1.00 84.75 102 THR A C 1
ATOM 798 O O . THR A 1 102 ? 4.591 -18.183 -34.109 1.00 84.75 102 THR A O 1
ATOM 801 N N . LEU A 1 103 ? 4.465 -15.940 -34.200 1.00 82.19 103 LEU A N 1
ATOM 802 C CA . LEU A 1 103 ? 3.982 -15.833 -35.580 1.00 82.19 103 LEU A CA 1
ATOM 803 C C . LEU A 1 103 ? 5.100 -15.605 -36.622 1.00 82.19 103 LEU A C 1
ATOM 805 O O . LEU A 1 103 ? 4.792 -15.603 -37.814 1.00 82.19 103 LEU A O 1
ATOM 809 N N . ALA A 1 104 ? 6.350 -15.396 -36.194 1.00 72.19 104 ALA A N 1
ATOM 810 C CA . ALA A 1 104 ? 7.537 -15.209 -37.041 1.00 72.19 104 ALA A CA 1
ATOM 811 C C . ALA A 1 104 ? 8.406 -16.473 -37.065 1.00 72.19 104 ALA A C 1
ATOM 813 O O . ALA A 1 104 ? 8.975 -16.761 -38.142 1.00 72.19 104 ALA A O 1
#

Radius of gyration: 17.64 Å; chains: 1; bounding box: 43×34×55 Å

Secondary structure (DSSP, 8-state):
-HIIIIIHHHHHHHHHHHHHHHHHHTT--GGGGGGGGSHHHHHHHHHHHHHSPPP-S-BTTBSPPPPPPHHHHHHHHHHHHHHHHHHHHHHHHHHHHHHHHH--

InterPro domains:
  IPR008523 Protein of unknown function DUF805 [PF05656] (3-63)
  IPR008523 Protein of unknown function DUF805 [PTHR34980] (2-66)